Protein AF-A0AAE3JCQ8-F1 (afdb_monomer_lite)

Organism: NCBI:txid2981768

Foldseek 3Di:
DDPPDPVLLQVLQQVLEDPPDDRDPDPVQSVVQLVVQLVVVVVPDDQPAPDCPDPRSSVSSSRCSSVSVGYDDPPDDPPCPPPPPPDDDDDPPPDDDDDDDDDD

InterPro domains:
  IPR003716 DNA-directed RNA polymerase, omega subunit [MF_00366] (12-73)
  IPR003716 DNA-directed RNA polymerase, omega subunit [PTHR34476] (23-79)
  IPR003716 DNA-directed RNA polymerase, omega subunit [TIGR00690] (23-70)
  IPR006110 RNA polymerase, subunit omega/Rpo6/RPB6 [PF01192] (23-72)
  IPR006110 RNA polymerase, subunit omega/Rpo6/RPB6 [SM01409] (19-72)
  IPR036161 RPB6/omega subunit-like superfamily [G3DSA:3.90.940.10] (17-103)
  IPR036161 RPB6/omega subunit-like superfamily [SSF63562] (1-84)

Sequence (104 aa):
MIHPSYNELLKTLNEVRDENEPEIDSRYSLVIASAKRARQIVNGQEPLADHVSTYKPLSIAVEEIREGKVHITKEGEDDFTPVATMESPLSFTDTETSETEDAE

Secondary structure (DSSP, 8-state):
--SS-HHHHHHHHHHHS-TTSPP---HHHHHHHHHHHHHHHHTTPPP--S------HHHHHHHHHHTT-----S------------------------------

pLDDT: mean 76.26, std 18.12, range [39.94, 94.06]

Radius of gyration: 24.52 Å; chains: 1; bounding box: 40×89×30 Å

Structure (mmCIF, N/CA/C/O backbone):
data_AF-A0AAE3JCQ8-F1
#
_entry.id   AF-A0AAE3JCQ8-F1
#
loop_
_atom_site.group_PDB
_atom_site.id
_atom_site.type_symbol
_atom_site.label_atom_id
_atom_site.label_alt_id
_atom_site.label_comp_id
_atom_site.label_asym_id
_atom_site.label_entity_id
_atom_site.label_seq_id
_atom_site.pdbx_PDB_ins_code
_atom_site.Cartn_x
_atom_site.Cartn_y
_atom_site.Cartn_z
_atom_site.occupancy
_atom_site.B_iso_or_equiv
_atom_si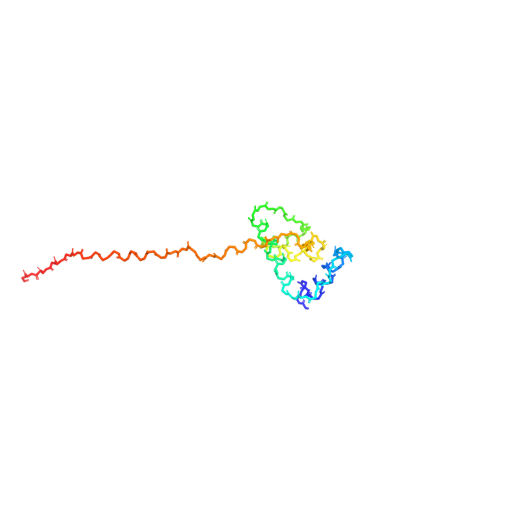te.auth_seq_id
_atom_site.auth_comp_id
_atom_site.auth_asym_id
_atom_site.auth_atom_id
_atom_site.pdbx_PDB_model_num
ATOM 1 N N . MET A 1 1 ? 20.224 -4.194 9.134 1.00 59.12 1 MET A N 1
ATOM 2 C CA . MET A 1 1 ? 18.783 -4.474 9.311 1.00 59.12 1 MET A CA 1
ATOM 3 C C . MET A 1 1 ? 18.191 -4.748 7.940 1.00 59.12 1 MET A C 1
ATOM 5 O O . MET A 1 1 ? 18.779 -4.307 6.959 1.00 59.12 1 MET A O 1
ATOM 9 N N . ILE A 1 2 ? 17.110 -5.524 7.857 1.00 73.06 2 ILE A N 1
ATOM 10 C CA . ILE A 1 2 ? 16.414 -5.747 6.584 1.00 73.06 2 ILE A CA 1
ATOM 11 C C . ILE A 1 2 ? 15.649 -4.461 6.271 1.00 73.06 2 ILE A C 1
ATOM 13 O O . ILE A 1 2 ? 14.842 -4.027 7.092 1.00 73.06 2 ILE A O 1
ATOM 17 N N . HIS A 1 3 ? 15.956 -3.849 5.131 1.00 72.00 3 HIS A N 1
ATOM 18 C CA . HIS A 1 3 ? 15.267 -2.665 4.632 1.00 72.00 3 HIS A CA 1
ATOM 19 C C . HIS A 1 3 ? 14.357 -3.037 3.451 1.00 72.00 3 HIS A C 1
ATOM 21 O O . HIS A 1 3 ? 14.725 -3.929 2.680 1.00 72.00 3 HIS A O 1
ATOM 27 N N . PRO A 1 4 ? 13.217 -2.340 3.286 1.00 81.88 4 PRO A N 1
ATOM 28 C CA . PRO A 1 4 ? 12.682 -1.334 4.210 1.00 81.88 4 PRO A CA 1
ATOM 29 C C . PRO A 1 4 ? 12.137 -1.955 5.505 1.00 81.88 4 PRO A C 1
ATOM 31 O O . PRO A 1 4 ? 11.652 -3.089 5.519 1.00 81.88 4 PRO A O 1
ATOM 34 N N . SER A 1 5 ? 12.240 -1.212 6.608 1.00 90.19 5 SER A N 1
ATOM 35 C CA . SER A 1 5 ? 11.681 -1.643 7.892 1.00 90.19 5 SER A CA 1
ATOM 36 C C . SER A 1 5 ? 10.189 -1.306 7.998 1.00 90.19 5 SER A C 1
ATOM 38 O O . SER A 1 5 ? 9.694 -0.375 7.368 1.00 90.19 5 SER A O 1
ATOM 40 N N . TYR A 1 6 ? 9.452 -2.044 8.833 1.00 88.94 6 TYR A N 1
ATOM 41 C CA . TYR A 1 6 ? 8.018 -1.803 9.063 1.00 88.94 6 TYR A CA 1
ATOM 42 C C . TYR A 1 6 ? 7.708 -0.345 9.447 1.00 88.94 6 TYR A C 1
ATOM 44 O O . TYR A 1 6 ? 6.771 0.256 8.927 1.00 88.94 6 TYR A O 1
ATOM 52 N N . ASN A 1 7 ? 8.520 0.229 10.337 1.00 90.12 7 ASN A N 1
ATOM 53 C CA . ASN A 1 7 ? 8.322 1.594 10.818 1.00 90.12 7 ASN A CA 1
ATOM 54 C C . ASN A 1 7 ? 8.595 2.638 9.722 1.00 90.12 7 ASN A C 1
ATOM 56 O O . ASN A 1 7 ? 7.932 3.669 9.697 1.00 90.12 7 ASN A O 1
ATOM 60 N N . GLU A 1 8 ? 9.534 2.371 8.807 1.00 90.88 8 GLU A N 1
ATOM 61 C CA . GLU A 1 8 ? 9.782 3.232 7.640 1.00 90.88 8 GLU A CA 1
ATOM 62 C C . GLU A 1 8 ? 8.556 3.268 6.715 1.00 90.88 8 GLU A C 1
ATOM 64 O O . GLU A 1 8 ? 8.134 4.343 6.288 1.00 90.88 8 GLU A O 1
ATOM 69 N N . LEU A 1 9 ? 7.940 2.109 6.460 1.00 90.62 9 LEU A N 1
ATOM 70 C CA . LEU A 1 9 ? 6.752 2.000 5.604 1.00 90.62 9 LEU A CA 1
ATOM 71 C C . LEU A 1 9 ? 5.516 2.673 6.219 1.00 90.62 9 LEU A C 1
ATOM 73 O O . LEU A 1 9 ? 4.757 3.337 5.526 1.00 90.62 9 LEU A O 1
ATOM 77 N N . LEU A 1 10 ? 5.317 2.547 7.532 1.00 91.38 10 LEU A N 1
ATOM 78 C CA . LEU A 1 10 ? 4.255 3.276 8.236 1.00 91.38 10 LEU A CA 1
ATOM 79 C C . LEU A 1 10 ? 4.436 4.790 8.157 1.00 91.38 10 LEU A C 1
ATOM 81 O O . LEU A 1 10 ? 3.466 5.524 7.994 1.00 91.38 10 LEU A O 1
ATOM 85 N N . LYS A 1 11 ? 5.672 5.260 8.349 1.00 91.94 11 LYS A N 1
ATOM 86 C CA . LYS A 1 11 ? 5.974 6.689 8.365 1.00 91.94 11 LYS A CA 1
ATOM 87 C C . LYS A 1 11 ? 5.696 7.303 6.997 1.00 91.94 11 LYS A C 1
ATOM 89 O O . LYS A 1 11 ? 4.970 8.281 6.922 1.00 91.94 11 LYS A O 1
ATOM 94 N N . THR A 1 12 ? 6.196 6.669 5.940 1.00 92.12 12 THR A N 1
ATOM 95 C CA . THR A 1 12 ? 5.967 7.091 4.549 1.00 92.12 12 THR A CA 1
ATOM 96 C C . THR A 1 12 ? 4.484 7.076 4.176 1.00 92.12 12 THR A C 1
ATOM 98 O O . THR A 1 12 ? 3.991 8.061 3.637 1.00 92.12 12 THR A O 1
ATOM 101 N N . LEU A 1 13 ? 3.730 6.036 4.550 1.00 90.00 13 LEU A N 1
ATOM 102 C CA . LEU A 1 13 ? 2.277 6.012 4.328 1.00 90.00 13 LEU A CA 1
ATOM 103 C C . LEU A 1 13 ? 1.542 7.145 5.046 1.00 90.00 13 LEU A C 1
ATOM 105 O O . LEU A 1 13 ? 0.630 7.734 4.480 1.00 90.00 13 LEU A O 1
ATOM 109 N N . ASN A 1 14 ? 1.922 7.455 6.285 1.00 90.75 14 ASN A N 1
ATOM 110 C CA . ASN A 1 14 ? 1.310 8.551 7.032 1.00 90.75 14 ASN A CA 1
ATOM 111 C C . ASN A 1 14 ? 1.743 9.938 6.533 1.00 90.75 14 ASN A C 1
ATOM 113 O O . ASN A 1 14 ? 0.996 10.888 6.727 1.00 90.75 14 ASN A O 1
ATOM 117 N N . GLU A 1 15 ? 2.914 10.062 5.903 1.00 89.69 15 GLU A N 1
ATOM 118 C CA . GLU A 1 15 ? 3.389 11.307 5.280 1.00 89.69 15 GLU A CA 1
ATOM 119 C C . GLU A 1 15 ? 2.647 11.627 3.974 1.00 89.69 15 GLU A C 1
ATOM 121 O O . GLU A 1 15 ? 2.442 12.797 3.665 1.00 89.69 15 GLU A O 1
ATOM 126 N N . VAL A 1 16 ? 2.245 10.601 3.218 1.00 88.31 16 VAL A N 1
ATOM 127 C CA . VAL A 1 16 ? 1.480 10.738 1.961 1.00 88.31 16 VAL A CA 1
ATOM 128 C C . VAL A 1 16 ? -0.029 10.830 2.211 1.00 88.31 16 VAL A C 1
ATOM 130 O O . VAL A 1 16 ? -0.779 11.231 1.326 1.00 88.31 16 VAL A O 1
ATOM 133 N N . ARG A 1 17 ? -0.474 10.475 3.421 1.00 87.25 17 ARG A N 1
ATOM 134 C CA . ARG A 1 17 ? -1.881 10.473 3.818 1.00 87.25 17 ARG A CA 1
ATOM 135 C C . ARG A 1 17 ? -2.504 11.870 3.732 1.00 87.25 17 ARG A C 1
ATOM 137 O O . ARG A 1 17 ? -1.886 12.860 4.118 1.00 87.25 17 ARG A O 1
ATOM 144 N N . ASP A 1 18 ? -3.778 11.926 3.353 1.00 84.38 18 ASP A N 1
ATOM 145 C CA . ASP A 1 18 ? -4.577 13.144 3.451 1.00 84.38 18 ASP A CA 1
ATOM 146 C C . ASP A 1 18 ? -4.791 13.574 4.917 1.00 84.38 18 ASP A C 1
ATOM 148 O O . ASP A 1 18 ? -5.042 12.756 5.808 1.00 84.38 18 ASP A O 1
ATOM 152 N N . GLU A 1 19 ? -4.773 14.887 5.178 1.00 82.50 19 GLU A N 1
ATOM 153 C CA . GLU A 1 19 ? -4.975 15.457 6.525 1.00 82.50 19 GLU A CA 1
ATOM 154 C C . GLU A 1 19 ? -6.349 15.109 7.131 1.00 82.50 19 GLU A C 1
ATOM 156 O O . GLU A 1 19 ? -6.509 15.090 8.351 1.00 82.50 19 GLU A O 1
ATOM 161 N N . ASN A 1 20 ? -7.338 14.813 6.280 1.00 83.38 20 ASN A N 1
ATOM 162 C CA . ASN A 1 20 ? -8.700 14.451 6.681 1.00 83.38 20 ASN A CA 1
ATOM 163 C C . ASN A 1 20 ? -8.871 12.950 6.986 1.00 83.38 20 ASN A C 1
ATOM 165 O O . ASN A 1 20 ? -9.928 12.543 7.475 1.00 83.38 20 ASN A O 1
ATOM 169 N N . GLU A 1 21 ? -7.867 12.118 6.699 1.00 84.00 21 GLU A N 1
ATOM 170 C CA . GLU A 1 21 ? -7.904 10.679 6.955 1.00 84.00 21 GLU A CA 1
ATOM 171 C C . GLU A 1 21 ? -7.229 10.319 8.292 1.00 84.00 21 GLU A C 1
ATOM 173 O O . GLU A 1 21 ? -6.257 10.961 8.703 1.00 84.00 21 GLU A O 1
ATOM 178 N N . PRO A 1 22 ? -7.729 9.288 9.004 1.00 86.44 22 PRO A N 1
ATOM 179 C CA . PRO A 1 22 ? -7.150 8.864 10.275 1.00 86.44 22 PRO A CA 1
ATOM 180 C C . PRO A 1 22 ? -5.759 8.259 10.085 1.00 86.44 22 PRO A C 1
ATOM 182 O O . PRO A 1 22 ? -5.472 7.651 9.055 1.00 86.44 22 PRO A O 1
ATOM 185 N N . GLU A 1 23 ? -4.918 8.357 11.114 1.00 87.69 23 GLU A N 1
ATOM 186 C CA . GLU A 1 23 ? -3.580 7.773 11.055 1.00 87.69 23 GLU A CA 1
ATOM 187 C C . GLU A 1 23 ? -3.600 6.257 10.859 1.00 87.69 23 GLU A C 1
ATOM 189 O O . GLU A 1 23 ? -4.423 5.534 11.422 1.00 87.69 23 GLU A O 1
ATOM 194 N N . ILE A 1 24 ? -2.653 5.776 10.057 1.00 87.31 24 ILE A N 1
ATOM 195 C CA . ILE A 1 24 ? -2.432 4.358 9.823 1.00 87.31 24 ILE A CA 1
ATOM 196 C C . ILE A 1 24 ? -1.463 3.874 10.900 1.00 87.31 24 ILE A C 1
ATOM 198 O O . ILE A 1 24 ? -0.255 4.090 10.805 1.00 87.31 24 ILE A O 1
ATOM 202 N N . ASP A 1 25 ? -1.990 3.218 11.929 1.00 87.00 25 ASP A N 1
ATOM 203 C CA . ASP A 1 25 ? -1.225 2.628 13.038 1.00 87.00 25 ASP A CA 1
ATOM 204 C C . ASP A 1 25 ? -1.163 1.088 12.969 1.00 87.00 25 ASP A C 1
ATOM 206 O O . ASP A 1 25 ? -0.303 0.435 13.573 1.00 87.00 25 ASP A O 1
ATOM 210 N N . SER A 1 26 ? -2.067 0.494 12.194 1.00 89.00 26 SER A N 1
ATOM 211 C CA . SER A 1 26 ? -2.253 -0.945 12.111 1.00 89.00 26 SER A CA 1
ATOM 212 C C . SER A 1 26 ? -1.328 -1.605 11.091 1.00 89.00 26 SER A C 1
ATOM 214 O O . SER A 1 26 ? -1.299 -1.264 9.905 1.00 89.00 26 SER A O 1
ATOM 216 N N . ARG A 1 27 ? -0.664 -2.679 11.539 1.00 89.81 27 ARG A N 1
ATOM 217 C CA . ARG A 1 27 ? 0.112 -3.598 10.685 1.00 89.81 27 ARG A CA 1
ATOM 218 C C . ARG A 1 27 ? -0.727 -4.179 9.555 1.00 89.81 27 ARG A C 1
ATOM 220 O O . ARG A 1 27 ? -0.223 -4.380 8.454 1.00 89.81 27 ARG A O 1
ATOM 227 N N . TYR A 1 28 ? -1.998 -4.458 9.834 1.00 91.00 28 TYR A N 1
ATOM 228 C CA . TYR A 1 28 ? -2.894 -5.090 8.874 1.00 91.00 28 TYR A CA 1
ATOM 229 C C . TYR A 1 28 ? -3.190 -4.169 7.692 1.00 91.00 28 TYR A C 1
ATOM 231 O O . TYR A 1 28 ? -3.228 -4.647 6.562 1.00 91.00 28 TYR A O 1
ATOM 239 N N . SER A 1 29 ? -3.305 -2.859 7.922 1.00 89.19 29 SER A N 1
ATOM 240 C CA . SER A 1 29 ? -3.553 -1.880 6.859 1.00 89.19 29 SER A C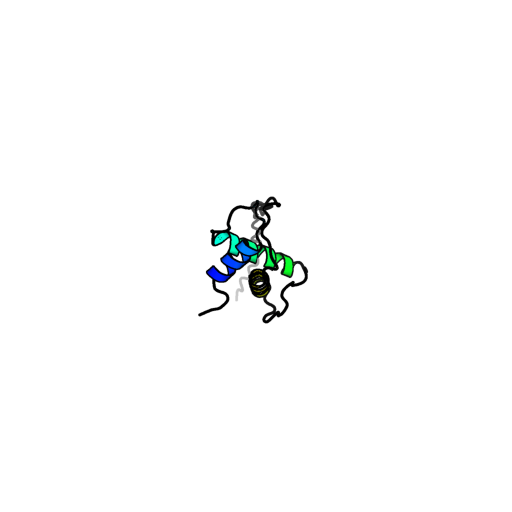A 1
ATOM 241 C C . SER A 1 29 ? -2.418 -1.856 5.834 1.00 89.19 29 SER A C 1
ATOM 243 O O . SER A 1 29 ? -2.676 -1.924 4.635 1.00 89.19 29 SER A O 1
ATOM 245 N N . LEU A 1 30 ? -1.161 -1.870 6.292 1.00 90.12 30 LEU A N 1
ATOM 246 C CA . LEU A 1 30 ? 0.010 -1.950 5.410 1.00 90.12 30 LEU A CA 1
ATOM 247 C C . LEU A 1 30 ? 0.032 -3.256 4.593 1.00 90.12 30 LEU A C 1
ATOM 249 O O . LEU A 1 30 ? 0.319 -3.249 3.393 1.00 90.12 30 LEU A O 1
ATOM 253 N N . VAL A 1 31 ? -0.286 -4.389 5.226 1.00 92.31 31 VAL A N 1
ATOM 254 C CA . VAL A 1 31 ? -0.333 -5.696 4.546 1.00 92.31 31 VAL A CA 1
ATOM 255 C C . VAL A 1 31 ? -1.438 -5.726 3.490 1.00 92.31 31 VAL A C 1
ATOM 257 O O . VAL A 1 31 ? -1.211 -6.189 2.375 1.00 92.31 31 VAL A O 1
ATOM 260 N N . ILE A 1 32 ? -2.620 -5.201 3.806 1.00 91.56 32 ILE A N 1
ATOM 261 C CA . ILE A 1 32 ? -3.744 -5.151 2.867 1.00 91.56 32 ILE A CA 1
ATOM 262 C C . ILE A 1 32 ? -3.419 -4.221 1.695 1.00 91.56 32 ILE A C 1
ATOM 264 O O . ILE A 1 32 ? -3.626 -4.609 0.548 1.00 91.56 32 ILE A O 1
ATOM 268 N N . ALA A 1 33 ? -2.866 -3.035 1.955 1.00 90.31 33 ALA A N 1
ATOM 269 C CA . ALA A 1 33 ? -2.491 -2.081 0.914 1.00 90.31 33 ALA A CA 1
ATOM 270 C C . ALA A 1 33 ? -1.440 -2.656 -0.045 1.00 90.31 33 ALA A C 1
ATOM 272 O O . ALA A 1 33 ? -1.642 -2.653 -1.260 1.00 90.31 33 ALA A O 1
ATOM 273 N N . SER A 1 34 ? -0.364 -3.239 0.494 1.00 92.00 34 SER A N 1
ATOM 274 C CA . SER A 1 34 ? 0.669 -3.893 -0.320 1.00 92.00 34 SER A CA 1
ATOM 275 C C . SER A 1 34 ? 0.119 -5.079 -1.121 1.00 92.00 34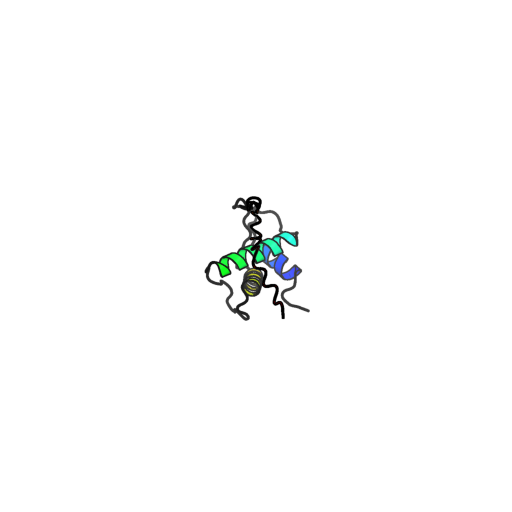 SER A C 1
ATOM 277 O O . SER A 1 34 ? 0.458 -5.233 -2.294 1.00 92.00 34 SER A O 1
ATOM 279 N N . ALA A 1 35 ? -0.785 -5.880 -0.549 1.00 93.62 35 ALA A N 1
ATOM 280 C CA . ALA A 1 35 ? -1.426 -6.988 -1.255 1.00 93.62 35 ALA A CA 1
ATOM 281 C C . ALA A 1 35 ? -2.377 -6.516 -2.368 1.00 93.62 35 ALA A C 1
ATOM 283 O O . ALA A 1 35 ? -2.342 -7.059 -3.475 1.00 93.62 35 ALA A O 1
ATOM 284 N N . LYS A 1 36 ? -3.212 -5.500 -2.105 1.00 92.38 36 LYS A N 1
ATOM 285 C CA . LYS A 1 36 ? -4.109 -4.899 -3.105 1.00 92.38 36 LYS A CA 1
ATOM 286 C C . LYS A 1 36 ? -3.305 -4.314 -4.262 1.00 92.38 36 LYS A C 1
ATOM 288 O O . LYS A 1 36 ? -3.605 -4.606 -5.419 1.00 92.38 36 LYS A O 1
ATOM 293 N N . ARG A 1 37 ? -2.229 -3.581 -3.964 1.00 93.19 37 ARG A N 1
ATOM 294 C CA . ARG A 1 37 ? -1.348 -3.020 -4.991 1.00 93.19 37 ARG A CA 1
ATOM 295 C C . ARG A 1 37 ? -0.618 -4.101 -5.791 1.00 93.19 37 ARG A C 1
ATOM 297 O O . ARG A 1 37 ? -0.575 -4.040 -7.014 1.00 93.19 37 ARG A O 1
ATOM 304 N N . ALA A 1 38 ? -0.139 -5.157 -5.139 1.00 93.88 38 ALA A N 1
ATOM 305 C CA . ALA A 1 38 ? 0.455 -6.292 -5.840 1.00 93.88 38 ALA A CA 1
ATOM 306 C C . ALA A 1 38 ? -0.533 -6.949 -6.824 1.00 93.88 38 ALA A C 1
ATOM 308 O O . ALA A 1 38 ? -0.144 -7.299 -7.937 1.00 93.88 38 ALA A O 1
ATOM 309 N N . ARG A 1 39 ? -1.816 -7.080 -6.453 1.00 94.06 39 ARG A N 1
ATOM 310 C CA . ARG A 1 39 ? -2.865 -7.583 -7.360 1.00 94.06 39 ARG A CA 1
ATOM 311 C C . ARG A 1 39 ? -3.097 -6.658 -8.550 1.00 94.06 39 ARG A C 1
ATOM 313 O O . ARG A 1 39 ? -3.260 -7.149 -9.660 1.00 94.06 39 ARG A O 1
ATOM 320 N N . GLN A 1 40 ? -3.078 -5.344 -8.345 1.00 91.81 40 GLN A N 1
ATOM 321 C CA . GLN A 1 40 ? -3.183 -4.377 -9.439 1.00 91.81 40 GLN A CA 1
ATOM 322 C C . GLN A 1 40 ? -2.054 -4.546 -10.466 1.00 91.81 40 GLN A C 1
ATOM 324 O O . GLN A 1 40 ? -2.321 -4.566 -11.666 1.00 91.81 40 GLN A O 1
ATOM 329 N N . ILE A 1 41 ? -0.819 -4.748 -9.998 1.00 91.31 41 ILE A N 1
ATOM 330 C CA . ILE A 1 41 ? 0.343 -5.013 -10.860 1.00 91.31 41 ILE A CA 1
ATOM 331 C C . ILE A 1 41 ? 0.160 -6.330 -11.630 1.00 91.31 41 ILE A C 1
ATOM 333 O O . ILE A 1 41 ? 0.408 -6.387 -12.831 1.00 91.31 41 ILE A O 1
ATOM 337 N N . VAL A 1 42 ? -0.334 -7.387 -10.972 1.00 91.81 42 VAL A N 1
ATOM 338 C CA . VAL A 1 42 ? -0.647 -8.670 -11.637 1.00 91.81 42 VAL A CA 1
ATOM 339 C C . VAL A 1 42 ? -1.729 -8.509 -12.709 1.00 91.81 42 VAL A C 1
ATOM 341 O O . VAL A 1 42 ? -1.643 -9.137 -13.760 1.00 91.81 42 VAL A O 1
ATOM 344 N N . ASN A 1 43 ? -2.709 -7.636 -12.477 1.00 93.56 43 ASN A N 1
ATOM 345 C CA . ASN A 1 43 ? -3.771 -7.325 -13.433 1.00 93.56 43 ASN A CA 1
ATOM 346 C C . ASN A 1 43 ? -3.308 -6.419 -14.593 1.00 93.56 43 ASN A C 1
ATOM 348 O O . ASN A 1 43 ? -4.131 -6.025 -15.416 1.00 93.56 43 ASN A O 1
ATOM 352 N N . GLY A 1 44 ? -2.014 -6.092 -14.676 1.00 88.31 44 GLY A N 1
ATOM 353 C CA . GLY A 1 44 ? -1.423 -5.344 -15.784 1.00 88.31 44 GLY A CA 1
ATOM 354 C C . GLY A 1 44 ? -1.314 -3.837 -15.562 1.00 88.31 44 GLY A C 1
ATOM 355 O O . GLY A 1 44 ? -1.010 -3.124 -16.514 1.00 88.31 44 GLY A O 1
ATOM 356 N N . GLN A 1 45 ? -1.542 -3.330 -14.343 1.00 90.44 45 GLN A N 1
ATOM 357 C CA . GLN A 1 45 ? -1.202 -1.938 -14.043 1.00 90.44 45 GLN A CA 1
ATOM 358 C C . GLN A 1 45 ? 0.314 -1.742 -14.024 1.00 90.44 45 GLN A C 1
ATOM 360 O O . GLN A 1 45 ? 1.053 -2.573 -13.491 1.00 90.44 45 GLN A O 1
ATOM 365 N N . GLU A 1 46 ? 0.769 -0.617 -14.573 1.00 88.44 46 GLU A N 1
ATOM 366 C CA . GLU A 1 46 ? 2.191 -0.299 -14.618 1.00 88.44 46 GLU A CA 1
ATOM 367 C C . GLU A 1 46 ? 2.760 -0.080 -13.203 1.00 88.44 46 GLU A C 1
ATOM 369 O O . GLU A 1 46 ? 2.130 0.587 -12.366 1.00 88.44 46 GLU A O 1
ATOM 374 N N . PRO A 1 47 ? 3.945 -0.648 -12.914 1.00 88.38 47 PRO A N 1
ATOM 375 C CA . PRO A 1 47 ? 4.730 -0.294 -11.744 1.00 88.38 47 PRO A CA 1
ATOM 376 C C . PRO A 1 47 ? 5.056 1.199 -11.722 1.00 88.38 47 PRO A C 1
ATOM 378 O O . PRO A 1 47 ? 5.496 1.764 -12.719 1.00 88.38 47 PRO A O 1
ATOM 381 N N . LEU A 1 48 ? 4.892 1.815 -10.560 1.00 86.94 48 LEU A N 1
ATOM 382 C CA . LEU A 1 48 ? 5.228 3.210 -10.296 1.00 86.94 48 LEU A CA 1
ATOM 383 C C . LEU A 1 48 ? 6.644 3.353 -9.715 1.00 86.94 48 LEU A C 1
ATOM 385 O O . LEU A 1 48 ? 7.164 4.464 -9.667 1.00 86.94 48 LEU A O 1
ATOM 389 N N . ALA A 1 49 ? 7.263 2.260 -9.254 1.00 81.31 49 ALA A N 1
ATOM 390 C CA . ALA A 1 49 ? 8.592 2.275 -8.642 1.00 81.31 49 ALA A CA 1
ATOM 391 C C . ALA A 1 49 ? 9.685 2.621 -9.664 1.00 81.31 49 ALA A C 1
ATOM 393 O O . ALA A 1 49 ? 9.728 2.040 -10.749 1.00 81.31 49 ALA A O 1
ATOM 394 N N . ASP A 1 50 ? 10.611 3.509 -9.290 1.00 74.38 50 ASP A N 1
ATOM 395 C CA . ASP A 1 50 ? 11.661 3.969 -10.214 1.00 74.38 50 ASP A CA 1
ATOM 396 C C . ASP A 1 50 ? 12.717 2.888 -10.464 1.00 74.38 50 ASP A C 1
ATOM 398 O O . ASP A 1 50 ? 13.324 2.827 -11.532 1.00 74.38 50 ASP A O 1
ATOM 402 N N . HIS A 1 51 ? 12.960 2.034 -9.465 1.00 68.38 51 HIS A N 1
ATOM 403 C CA . HIS A 1 51 ? 13.956 0.968 -9.525 1.00 68.38 51 HIS A CA 1
ATOM 404 C C . HIS A 1 51 ? 13.323 -0.377 -9.171 1.00 68.38 51 HIS A C 1
ATOM 406 O O . HIS A 1 51 ? 13.315 -0.817 -8.020 1.00 68.38 51 HIS A O 1
ATOM 412 N N . VAL A 1 52 ? 12.838 -1.087 -10.189 1.00 68.38 52 VAL A N 1
ATOM 413 C CA . VAL A 1 52 ? 12.361 -2.464 -10.031 1.00 68.38 52 VAL A CA 1
ATOM 414 C C . VAL A 1 52 ? 13.567 -3.396 -9.890 1.00 68.38 52 VAL A C 1
ATOM 416 O O . VAL A 1 52 ? 14.085 -3.940 -10.862 1.00 68.38 52 VAL A O 1
ATOM 419 N N . SER A 1 53 ? 14.038 -3.582 -8.655 1.00 65.62 53 SER A N 1
ATOM 420 C CA . SER A 1 53 ? 15.135 -4.515 -8.356 1.00 65.62 53 SER A CA 1
ATOM 421 C C . SER A 1 53 ? 14.738 -5.983 -8.566 1.00 65.62 53 SER A C 1
ATOM 423 O O . SER A 1 53 ? 15.595 -6.841 -8.766 1.00 65.62 53 SER A O 1
ATOM 425 N N . THR A 1 54 ? 13.436 -6.288 -8.503 1.00 70.81 54 THR A N 1
ATOM 426 C CA . THR A 1 54 ? 12.881 -7.646 -8.575 1.00 70.81 54 THR A CA 1
ATOM 427 C C . THR A 1 54 ? 11.517 -7.636 -9.271 1.00 70.81 54 THR A C 1
ATOM 429 O O . THR A 1 54 ? 10.658 -6.839 -8.918 1.00 70.81 54 THR A O 1
ATOM 432 N N . TYR A 1 55 ? 11.257 -8.59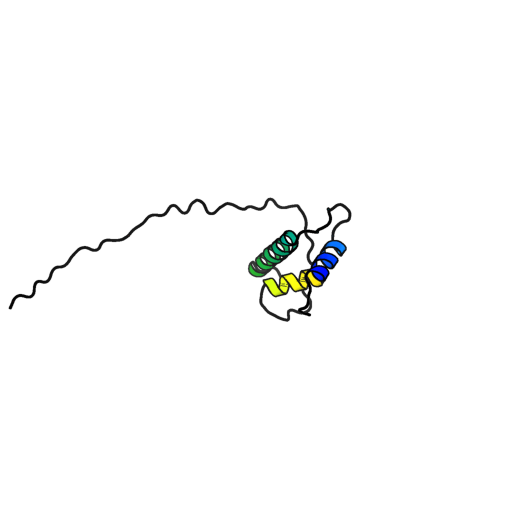4 -10.169 1.00 78.94 55 TYR A N 1
ATOM 433 C CA . TYR A 1 55 ? 9.978 -8.738 -10.897 1.00 78.94 55 TYR A CA 1
ATOM 434 C C . TYR A 1 55 ? 8.807 -9.302 -10.067 1.00 78.94 55 TYR A C 1
ATOM 436 O O . TYR A 1 55 ? 7.756 -9.635 -10.610 1.00 78.94 55 TYR A O 1
ATOM 444 N N . LYS A 1 56 ? 8.969 -9.470 -8.750 1.00 90.81 56 LYS A N 1
ATOM 445 C CA . LYS A 1 56 ? 7.905 -10.001 -7.890 1.00 90.81 56 LYS A CA 1
ATOM 446 C C . LYS A 1 56 ? 6.902 -8.879 -7.595 1.00 90.81 56 LYS A C 1
ATOM 448 O O . LYS A 1 56 ? 7.313 -7.891 -6.988 1.00 90.81 56 LYS A O 1
ATOM 453 N N . PRO A 1 57 ? 5.603 -9.040 -7.910 1.00 91.94 57 PRO A N 1
ATOM 454 C CA . PRO A 1 57 ? 4.614 -7.966 -7.763 1.00 91.94 57 PRO A CA 1
ATOM 455 C C . PRO A 1 57 ? 4.543 -7.378 -6.351 1.00 91.94 57 PRO A C 1
ATOM 457 O O . PRO A 1 57 ? 4.447 -6.169 -6.179 1.00 91.94 57 PRO A O 1
ATOM 460 N N . LEU A 1 58 ? 4.656 -8.225 -5.324 1.00 92.56 58 LEU A N 1
ATOM 461 C CA . LEU A 1 58 ? 4.641 -7.770 -3.934 1.00 92.56 58 LEU A CA 1
ATOM 462 C C . LEU A 1 58 ? 5.887 -6.953 -3.565 1.00 92.56 58 LEU A C 1
ATOM 464 O O . LEU A 1 58 ? 5.782 -5.983 -2.825 1.00 92.56 58 LEU A O 1
ATOM 468 N N . SER A 1 59 ? 7.059 -7.323 -4.085 1.00 91.00 59 SER A N 1
ATOM 469 C CA . SER A 1 59 ? 8.292 -6.564 -3.849 1.00 91.00 59 SER A CA 1
ATOM 470 C C . SER A 1 59 ? 8.212 -5.174 -4.474 1.00 91.00 59 SER A C 1
ATOM 472 O O . SER A 1 59 ? 8.629 -4.209 -3.846 1.00 91.00 59 SER A O 1
ATOM 474 N N . ILE A 1 60 ? 7.618 -5.072 -5.666 1.00 91.88 60 ILE A N 1
ATOM 475 C CA . ILE A 1 60 ? 7.362 -3.793 -6.336 1.00 91.88 60 ILE A CA 1
ATOM 476 C C . ILE A 1 60 ? 6.403 -2.943 -5.500 1.00 91.88 60 ILE A C 1
ATOM 478 O O . ILE A 1 60 ? 6.721 -1.802 -5.197 1.00 91.88 60 ILE A O 1
ATOM 482 N N . ALA A 1 61 ? 5.281 -3.512 -5.050 1.00 92.44 61 ALA A N 1
ATOM 483 C CA . ALA A 1 61 ? 4.309 -2.791 -4.228 1.00 92.44 61 ALA A CA 1
ATOM 484 C C . ALA A 1 61 ? 4.917 -2.234 -2.926 1.00 92.44 61 ALA A C 1
ATOM 486 O O . ALA A 1 61 ? 4.601 -1.121 -2.518 1.00 92.44 61 ALA A O 1
ATOM 487 N N . VAL A 1 62 ? 5.805 -2.989 -2.269 1.00 91.69 62 VAL A N 1
ATOM 488 C CA . VAL A 1 62 ? 6.512 -2.515 -1.067 1.00 91.69 62 VAL A CA 1
ATOM 489 C C . VAL A 1 62 ? 7.458 -1.357 -1.392 1.00 91.69 62 VAL A C 1
ATOM 491 O O . VAL A 1 62 ? 7.542 -0.408 -0.614 1.00 91.69 62 VAL A O 1
ATOM 494 N N . GLU A 1 63 ? 8.145 -1.413 -2.531 1.00 90.94 63 GLU A N 1
ATOM 495 C CA . GLU A 1 63 ? 9.044 -0.343 -2.969 1.00 90.94 63 GLU A CA 1
ATOM 496 C C . GLU A 1 63 ? 8.273 0.935 -3.325 1.00 90.94 63 GLU A C 1
ATOM 498 O O . GLU A 1 63 ? 8.666 2.023 -2.916 1.00 90.94 63 GLU A O 1
ATOM 503 N N . GLU A 1 64 ? 7.127 0.809 -3.994 1.00 91.62 64 GLU A N 1
ATOM 504 C CA . GLU A 1 64 ? 6.247 1.943 -4.295 1.00 91.62 64 GLU A CA 1
ATOM 505 C C . GLU A 1 64 ? 5.711 2.607 -3.020 1.00 91.62 64 GLU A C 1
ATOM 507 O O . GLU A 1 64 ? 5.660 3.833 -2.943 1.00 91.62 64 GLU A O 1
ATOM 512 N N . ILE A 1 65 ? 5.346 1.815 -2.003 1.00 91.69 65 ILE A N 1
ATOM 513 C CA . ILE A 1 65 ? 4.945 2.340 -0.689 1.00 91.69 65 ILE A CA 1
ATOM 514 C C . ILE A 1 65 ? 6.112 3.089 -0.040 1.00 91.69 65 ILE A C 1
ATOM 516 O O . ILE A 1 65 ? 5.927 4.192 0.465 1.00 91.69 65 ILE A O 1
ATOM 520 N N . ARG A 1 66 ? 7.324 2.525 -0.085 1.00 91.38 66 ARG A N 1
ATOM 521 C CA . ARG A 1 66 ? 8.531 3.167 0.454 1.00 91.38 66 ARG A CA 1
ATOM 522 C C . ARG A 1 66 ? 8.840 4.494 -0.245 1.00 91.38 66 ARG A C 1
ATOM 524 O O . ARG A 1 66 ? 9.309 5.425 0.397 1.00 91.38 66 ARG A O 1
ATOM 531 N N . GLU A 1 67 ? 8.602 4.571 -1.550 1.00 90.94 67 GLU A N 1
ATOM 532 C CA . GLU A 1 67 ? 8.753 5.792 -2.350 1.00 90.94 67 GLU A CA 1
ATOM 533 C C . GLU A 1 67 ? 7.580 6.775 -2.176 1.00 90.94 67 GLU A C 1
ATOM 535 O O . GLU A 1 67 ? 7.619 7.867 -2.736 1.00 90.94 67 GLU A O 1
ATOM 540 N N . GLY A 1 68 ? 6.545 6.415 -1.407 1.00 89.69 68 GLY A N 1
ATOM 541 C CA . GLY A 1 68 ? 5.375 7.260 -1.172 1.00 89.69 68 GLY A CA 1
ATOM 542 C C . GLY A 1 68 ? 4.445 7.392 -2.382 1.00 89.69 68 GLY A C 1
ATOM 543 O O . GLY A 1 68 ? 3.687 8.349 -2.483 1.00 89.69 68 GLY A O 1
ATOM 544 N N . LYS A 1 69 ? 4.501 6.445 -3.325 1.00 89.12 69 LYS A N 1
ATOM 545 C CA . LYS A 1 69 ? 3.712 6.460 -4.571 1.00 89.12 69 LYS A CA 1
ATOM 546 C C . LYS A 1 69 ? 2.355 5.765 -4.444 1.00 89.12 69 LYS A C 1
ATOM 548 O O . LYS A 1 69 ? 1.589 5.726 -5.403 1.00 89.12 69 LYS A O 1
ATOM 553 N N . VAL A 1 70 ? 2.067 5.196 -3.275 1.00 88.19 70 VAL A N 1
ATOM 554 C CA . VAL A 1 70 ? 0.816 4.498 -2.962 1.00 88.19 70 VAL A CA 1
ATOM 555 C C . VAL A 1 70 ? 0.136 5.214 -1.806 1.00 88.19 70 VAL A C 1
ATOM 557 O O . VAL A 1 70 ? 0.741 5.397 -0.753 1.00 88.19 70 VAL A O 1
ATOM 560 N N . HIS A 1 71 ? -1.134 5.557 -2.002 1.00 87.19 71 HIS A N 1
ATOM 561 C CA . HIS A 1 71 ? -1.998 6.176 -1.000 1.00 87.19 71 HIS A CA 1
ATOM 562 C C . HIS A 1 71 ? -3.165 5.240 -0.661 1.00 87.19 71 HIS A C 1
ATOM 564 O O . HIS A 1 71 ? -3.666 4.532 -1.539 1.00 87.19 71 HIS A O 1
ATOM 570 N N . ILE A 1 72 ? -3.571 5.191 0.609 1.00 85.25 72 ILE A N 1
ATOM 571 C CA . ILE A 1 72 ? -4.664 4.329 1.078 1.00 85.25 72 ILE A CA 1
ATOM 572 C C . ILE A 1 72 ? -5.912 5.185 1.239 1.00 85.25 72 ILE A C 1
ATOM 574 O O . ILE A 1 72 ? -6.059 5.849 2.253 1.00 85.25 72 ILE A O 1
ATOM 578 N N . THR A 1 73 ? -6.841 5.087 0.293 1.00 82.38 73 THR A N 1
ATOM 579 C CA . THR A 1 73 ? -8.161 5.712 0.417 1.00 82.38 73 THR A CA 1
ATOM 580 C C . THR A 1 73 ? -9.191 4.707 0.937 1.00 82.38 73 THR A C 1
ATOM 582 O O . THR A 1 73 ? -9.102 3.499 0.696 1.00 82.38 73 THR A O 1
ATOM 585 N N . LYS A 1 74 ? -10.196 5.195 1.674 1.00 72.38 74 LYS A N 1
ATOM 586 C CA . LYS A 1 74 ? -11.310 4.369 2.190 1.00 72.38 74 LYS A CA 1
ATOM 587 C C . LYS A 1 74 ? -12.407 4.062 1.164 1.00 72.38 74 LYS A C 1
ATOM 589 O O . LYS A 1 74 ? -13.361 3.363 1.499 1.00 72.38 74 LYS A O 1
ATOM 594 N N . GLU A 1 75 ? -12.308 4.580 -0.055 1.00 59.59 75 GLU A N 1
ATOM 595 C CA . GLU A 1 75 ? -13.360 4.423 -1.058 1.00 59.59 75 GLU A CA 1
ATOM 596 C C . GLU A 1 75 ? -13.185 3.123 -1.845 1.00 59.59 75 GLU A C 1
ATOM 598 O O . GLU A 1 75 ? -12.331 2.994 -2.721 1.00 59.59 75 GLU A O 1
ATOM 603 N N . GLY A 1 76 ? -14.013 2.143 -1.498 1.00 53.34 76 GLY A N 1
ATOM 604 C CA . GLY A 1 76 ? -14.121 0.870 -2.191 1.00 53.34 76 GLY A CA 1
ATOM 605 C C . GLY A 1 76 ? -14.664 -0.176 -1.237 1.00 53.34 76 GLY A C 1
ATOM 606 O O . GLY A 1 76 ? -13.933 -0.660 -0.374 1.00 53.34 76 GLY A O 1
ATOM 607 N N . GLU A 1 77 ? -15.948 -0.499 -1.377 1.00 52.78 77 GLU A N 1
ATOM 608 C CA . GLU A 1 77 ? -16.511 -1.717 -0.804 1.00 52.78 77 GLU A CA 1
ATOM 609 C C . GLU A 1 77 ? -15.607 -2.880 -1.224 1.00 52.78 77 GLU A C 1
ATOM 611 O O . GLU A 1 77 ? -15.371 -3.122 -2.409 1.00 52.78 77 GLU A O 1
ATOM 616 N N . ASP A 1 78 ? -15.011 -3.548 -0.241 1.00 51.41 78 ASP A N 1
ATOM 617 C CA . ASP A 1 78 ? -14.334 -4.805 -0.484 1.00 51.41 78 ASP A 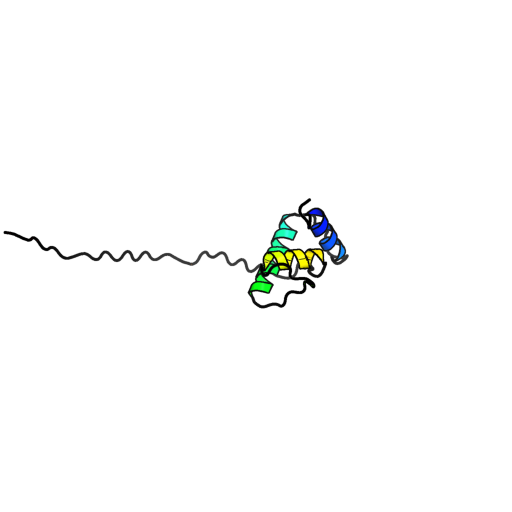CA 1
ATOM 618 C C . ASP A 1 78 ? -15.411 -5.790 -0.949 1.00 51.41 78 ASP A C 1
ATOM 620 O O . ASP A 1 78 ? -16.147 -6.329 -0.121 1.00 51.41 78 ASP A O 1
ATOM 624 N N . ASP A 1 79 ? -15.505 -6.026 -2.262 1.00 44.41 79 ASP A N 1
ATOM 625 C CA . ASP A 1 79 ? -16.228 -7.155 -2.858 1.00 44.41 79 ASP A CA 1
ATOM 626 C C . ASP A 1 79 ? -15.541 -8.461 -2.434 1.00 44.41 79 ASP A C 1
ATOM 628 O O . ASP A 1 79 ? -14.934 -9.202 -3.211 1.00 44.41 79 ASP A O 1
ATOM 632 N N . PHE A 1 80 ? -15.594 -8.752 -1.141 1.00 45.50 80 PHE A N 1
ATOM 633 C CA . PHE A 1 80 ? -15.292 -10.049 -0.594 1.00 45.50 80 PHE A CA 1
ATOM 634 C C . PHE A 1 80 ? -16.560 -10.875 -0.758 1.00 45.50 80 PHE A C 1
ATOM 636 O O . PHE A 1 80 ? -17.273 -11.143 0.203 1.00 45.50 80 PHE A O 1
ATOM 643 N N . THR A 1 81 ? -16.878 -11.268 -1.994 1.00 41.94 81 THR A N 1
ATOM 644 C CA . THR A 1 81 ? -17.825 -12.363 -2.194 1.00 41.94 81 THR A CA 1
ATOM 645 C C . THR A 1 81 ? -17.148 -13.612 -1.628 1.00 41.94 81 THR A C 1
ATOM 647 O O . THR A 1 81 ? -16.147 -14.059 -2.204 1.00 41.94 81 THR A O 1
ATOM 650 N N . PRO A 1 82 ? -17.601 -14.171 -0.489 1.00 45.41 82 PRO A N 1
ATOM 651 C CA . PRO A 1 82 ? -17.053 -15.431 -0.025 1.00 45.41 82 PRO A CA 1
ATOM 652 C C . PRO A 1 82 ? -17.300 -16.459 -1.129 1.00 45.41 82 PRO A C 1
ATOM 654 O O . PRO A 1 82 ? -18.412 -16.564 -1.647 1.00 45.41 82 PRO A O 1
ATOM 657 N N . VAL A 1 83 ? -16.266 -17.215 -1.501 1.00 54.28 83 VAL A N 1
ATOM 658 C CA . VAL A 1 83 ? -16.393 -18.389 -2.374 1.00 54.28 83 VAL A CA 1
ATOM 659 C C . VAL A 1 83 ? -17.139 -19.469 -1.581 1.00 54.28 83 VAL A C 1
ATOM 661 O O . VAL A 1 83 ? -16.564 -20.425 -1.082 1.00 54.28 83 VAL A O 1
ATOM 664 N N . ALA A 1 84 ? -18.435 -19.263 -1.384 1.00 55.12 84 ALA A N 1
ATOM 665 C CA . ALA A 1 84 ? -19.370 -20.187 -0.767 1.00 55.12 84 ALA A CA 1
ATOM 666 C C . ALA A 1 84 ? -20.467 -20.518 -1.785 1.00 55.12 84 ALA A C 1
ATOM 668 O O . ALA A 1 84 ? -21.651 -20.431 -1.489 1.00 55.12 84 ALA A O 1
ATOM 669 N N . THR A 1 85 ? -20.077 -20.844 -3.022 1.00 48.31 85 THR A N 1
ATOM 670 C CA . THR A 1 85 ? -20.940 -21.538 -3.997 1.00 48.31 85 THR A CA 1
ATOM 671 C C . THR A 1 85 ? -20.098 -22.241 -5.068 1.00 48.31 85 THR A C 1
ATOM 673 O O . THR A 1 85 ? -20.252 -22.029 -6.263 1.00 48.31 85 THR A O 1
ATOM 676 N N . MET A 1 86 ? -19.164 -23.094 -4.657 1.00 51.72 86 MET A N 1
ATOM 677 C CA . MET A 1 86 ? -18.911 -24.296 -5.450 1.00 51.72 86 MET A CA 1
ATOM 678 C C . MET A 1 86 ? -19.443 -25.440 -4.611 1.00 51.72 86 MET A C 1
ATOM 680 O O . MET A 1 86 ? -18.733 -26.033 -3.800 1.00 51.72 86 MET A O 1
ATOM 684 N N . GLU A 1 87 ? -20.750 -25.669 -4.745 1.00 45.41 87 GLU A N 1
ATOM 685 C CA . GLU A 1 87 ? -21.310 -26.963 -4.400 1.00 45.41 87 GLU A CA 1
ATOM 686 C C . GLU A 1 87 ? -20.460 -28.022 -5.101 1.00 45.41 87 GLU A C 1
ATOM 688 O O . GLU A 1 87 ? -20.230 -27.973 -6.311 1.00 45.41 87 GLU A O 1
ATOM 693 N N . SER A 1 88 ? -19.942 -28.952 -4.307 1.00 52.03 88 SER A N 1
ATOM 694 C CA . SER A 1 88 ? -19.420 -30.201 -4.837 1.00 52.03 88 SER A CA 1
ATOM 695 C C . SER A 1 88 ? -20.508 -30.869 -5.680 1.00 52.03 88 SER A C 1
ATOM 697 O O . SER A 1 88 ? -21.650 -30.958 -5.230 1.00 52.03 88 SER A O 1
ATOM 699 N N . PRO A 1 89 ? -20.133 -31.487 -6.805 1.00 45.53 89 PRO A N 1
ATOM 700 C CA . PRO A 1 89 ? -20.594 -32.844 -6.987 1.00 45.53 89 PRO A CA 1
ATOM 701 C C . PRO A 1 89 ? -19.384 -33.754 -7.118 1.00 45.53 89 PRO A C 1
ATOM 703 O O . PRO A 1 89 ? -18.594 -33.694 -8.060 1.00 45.53 89 PRO A O 1
ATOM 706 N N . LEU A 1 90 ? -19.283 -34.633 -6.129 1.00 50.78 90 LEU A N 1
ATOM 707 C CA . LEU A 1 90 ? -18.704 -35.950 -6.299 1.00 50.78 90 LEU A CA 1
ATOM 708 C C . LEU A 1 90 ? -19.204 -36.537 -7.632 1.00 50.78 90 LEU A C 1
ATOM 710 O O . LEU A 1 90 ? -20.400 -36.752 -7.803 1.00 50.78 90 LEU A O 1
ATOM 714 N N . SER A 1 91 ? -18.292 -36.831 -8.554 1.00 43.06 91 SER A N 1
ATOM 715 C CA . SER A 1 91 ? -18.482 -37.944 -9.484 1.00 43.06 91 SER A CA 1
ATOM 716 C C . SER A 1 91 ? -17.240 -38.822 -9.420 1.00 43.06 91 SER A C 1
ATOM 718 O O . SER A 1 91 ? -16.327 -38.767 -10.238 1.00 43.06 91 SER A O 1
ATOM 720 N N . PHE A 1 92 ? -17.199 -39.616 -8.354 1.00 46.34 92 PHE A N 1
ATOM 721 C CA . PHE A 1 92 ? -16.502 -40.889 -8.371 1.00 46.34 92 PHE A CA 1
ATOM 722 C C . PHE A 1 92 ? -17.247 -41.739 -9.402 1.00 46.34 92 PHE A C 1
ATOM 724 O O . PHE A 1 92 ? -18.390 -42.131 -9.176 1.00 46.34 92 PHE A O 1
ATOM 731 N N . THR A 1 93 ? -16.675 -41.893 -10.593 1.00 39.94 93 THR A N 1
ATOM 732 C CA . THR A 1 93 ? -17.175 -42.893 -11.531 1.00 39.94 93 THR A CA 1
ATOM 733 C C . THR A 1 93 ? -16.613 -44.224 -11.064 1.00 39.94 93 THR A C 1
ATOM 735 O O . THR A 1 93 ? -15.457 -44.547 -11.320 1.00 39.94 93 THR A O 1
ATOM 738 N N . ASP A 1 94 ? -17.427 -44.971 -10.321 1.00 43.78 94 ASP A N 1
ATOM 739 C CA . ASP A 1 94 ? -17.248 -46.412 -10.202 1.00 43.78 94 ASP A CA 1
ATOM 740 C C . ASP A 1 94 ? -17.383 -47.011 -11.606 1.00 43.78 94 ASP A C 1
ATOM 742 O O . ASP A 1 94 ? -18.483 -47.207 -12.118 1.00 43.78 94 ASP A O 1
ATOM 746 N N . THR A 1 95 ? -16.255 -47.271 -12.262 1.00 49.22 95 THR A N 1
ATOM 747 C CA . THR A 1 95 ? -16.191 -48.283 -13.318 1.00 49.22 95 THR A CA 1
ATOM 748 C C . THR A 1 95 ? -15.949 -49.645 -12.670 1.00 49.22 95 THR A C 1
ATOM 750 O O . THR A 1 95 ? -14.825 -50.137 -12.626 1.00 49.22 95 THR A O 1
ATOM 753 N N . GLU A 1 96 ? -17.029 -50.251 -12.173 1.00 49.59 96 GLU A N 1
ATOM 754 C CA . GLU A 1 96 ? -17.321 -51.673 -12.420 1.00 49.59 96 GLU A CA 1
ATOM 755 C C . GLU A 1 96 ? -17.375 -51.840 -13.962 1.00 49.59 96 GLU A C 1
ATOM 757 O O . GLU A 1 96 ? -17.887 -50.959 -14.648 1.00 49.59 96 GLU A O 1
ATOM 762 N N . THR A 1 97 ? -16.827 -52.836 -14.659 1.00 50.81 97 THR A N 1
ATOM 763 C CA . THR A 1 97 ? -16.571 -54.250 -14.374 1.00 50.81 97 THR A CA 1
ATOM 764 C C . THR A 1 97 ? -15.636 -54.768 -15.488 1.00 50.81 97 THR A C 1
ATOM 766 O O . THR A 1 97 ? -15.761 -54.349 -16.639 1.00 50.81 97 THR A O 1
ATOM 769 N N . SER A 1 98 ? -14.741 -55.716 -15.217 1.00 48.66 98 SER A N 1
ATOM 770 C CA . SER A 1 98 ? -14.622 -56.926 -16.055 1.00 48.66 98 SER A CA 1
ATOM 771 C C . SER A 1 98 ? -13.740 -57.955 -15.361 1.00 48.66 98 SER A C 1
ATOM 773 O O . SER A 1 98 ? -12.525 -57.818 -15.237 1.00 48.66 98 SER A O 1
ATOM 775 N N . GLU A 1 99 ? -14.420 -58.988 -14.884 1.00 56.12 99 GLU A N 1
ATOM 776 C CA . GLU A 1 99 ? -13.873 -60.300 -14.591 1.00 56.12 99 GLU A CA 1
ATOM 777 C C . GLU A 1 99 ? -13.118 -60.826 -15.820 1.00 56.12 99 GLU A C 1
ATOM 779 O O . GLU A 1 99 ? -13.625 -60.774 -16.940 1.00 56.12 99 GLU A O 1
ATOM 784 N N . THR A 1 100 ? -11.931 -61.382 -15.605 1.00 57.28 100 THR A N 1
ATOM 785 C CA . THR A 1 100 ? -11.459 -62.525 -16.392 1.00 57.28 100 THR A CA 1
ATOM 786 C C . THR A 1 100 ? -10.881 -63.526 -15.401 1.00 57.28 100 THR A C 1
ATOM 788 O O . THR A 1 100 ? -9.766 -63.381 -14.906 1.00 57.28 100 THR A O 1
ATOM 791 N N . GLU A 1 101 ? -11.716 -64.495 -15.027 1.00 55.09 101 GLU A N 1
ATOM 792 C CA . GLU A 1 101 ? -11.255 -65.772 -14.495 1.00 55.09 101 GLU A CA 1
ATOM 793 C C . GLU A 1 101 ? -10.517 -66.488 -15.633 1.00 55.09 101 GLU A C 1
ATOM 795 O O . GLU A 1 101 ? -11.147 -66.956 -16.580 1.00 55.09 101 GLU A O 1
ATOM 800 N N . ASP A 1 102 ? -9.188 -66.544 -15.569 1.00 55.72 102 ASP A N 1
ATOM 801 C CA . ASP A 1 102 ? -8.426 -67.505 -16.364 1.00 55.72 102 ASP A CA 1
ATOM 802 C C . ASP A 1 102 ? -8.398 -68.833 -15.603 1.00 55.72 102 ASP A C 1
ATOM 804 O O . ASP A 1 102 ? -7.774 -68.970 -14.545 1.00 55.72 102 ASP A O 1
ATOM 808 N N . ALA A 1 103 ? -9.130 -69.795 -16.155 1.00 55.09 103 ALA A N 1
ATOM 809 C CA . ALA A 1 103 ? -9.061 -71.205 -15.831 1.00 55.09 103 ALA A CA 1
ATOM 810 C C . ALA A 1 103 ? -8.283 -71.921 -16.945 1.00 55.09 103 ALA A C 1
ATOM 812 O O . ALA A 1 103 ? -8.823 -7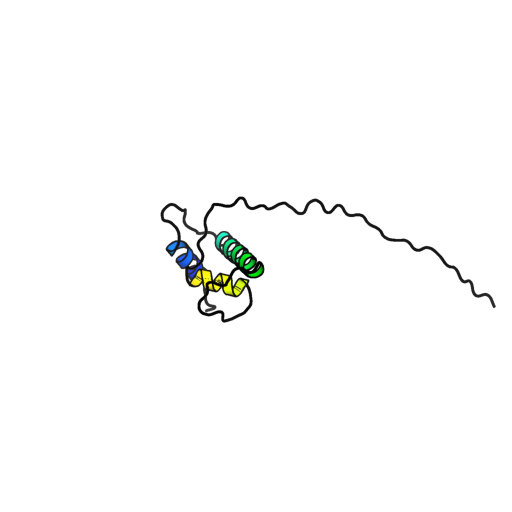2.065 -18.037 1.00 55.09 103 ALA A O 1
ATOM 813 N N . GLU A 1 104 ? -7.052 -72.361 -16.662 1.00 48.00 104 GLU A N 1
ATOM 814 C CA . GLU A 1 104 ? -6.533 -73.731 -16.892 1.00 48.00 104 GLU A CA 1
ATOM 815 C C . GLU A 1 104 ? -5.120 -73.904 -16.311 1.00 48.00 104 GLU A C 1
ATOM 817 O O . GLU A 1 104 ? -4.243 -73.047 -16.568 1.00 48.00 104 GLU A O 1
#